Protein AF-A0A3P7P311-F1 (afdb_monomer_lite)

Radius of gyration: 19.41 Å; chains: 1; bounding box: 64×36×43 Å

pLDDT: mean 71.6, std 14.46, range [33.69, 88.06]

Sequence (146 aa):
MTHQETQMFEDQLALIHCLPQLNNLRVAGKLTDLTIELVKSDQLKNVCLQHIKATFEATGASYFFIRLPPDAVLSLLRADDLQVDSEESLFKTIERWVSPLGEVDETRVAHAASMMKEMRWYQVAANFRNQLDDEDGFWNTNVECL

Organism: Dibothriocephalus latus (NCBI:txid60516)

Secondary structure (DSSP, 8-state):
----------STTHHHHH-HHHHHHHHTT-HHHHHHHHHH-HHHHHHHHHHHHHTHHHHHTSHHHHTS-HHHHHHHHT-TT---S-HHHHHHHHHHHH-TTSS--HHHHHHHHHHHTTS-GGGS-HHHHHHHHHS--HHHH-GGG-

InterPro domains:
  IPR011705 BTB/Kelch-associated [PF07707] (39-127)

Foldseek 3Di:
DDDDDPDPPDPPPPVCVVPVVVVVCVVVVNCVVVVVVLVVDPVNVVVVLVVCQVCVLVVLPDPNLLPDDLVVLQVSLLDPSRDDPFLVSVVVSLQCSQQVPPDGDPVSLVSSLSSLVSGPVVRPDPVVVVVVVVDDGSLVVDPSND

Structure (mmCIF, N/CA/C/O backbone):
data_AF-A0A3P7P311-F1
#
_entry.id   AF-A0A3P7P311-F1
#
loop_
_atom_site.group_PDB
_atom_site.id
_atom_site.type_symbol
_atom_site.label_atom_id
_atom_site.label_alt_id
_atom_site.label_comp_id
_atom_site.label_asym_id
_atom_site.label_entity_id
_atom_site.label_seq_id
_atom_site.pdbx_PDB_ins_code
_atom_site.Cartn_x
_atom_site.Cartn_y
_atom_site.Cartn_z
_atom_site.occupancy
_atom_site.B_iso_or_equiv
_atom_site.auth_seq_id
_atom_site.auth_comp_id
_atom_site.auth_asym_id
_atom_site.auth_atom_id
_atom_site.pdbx_PDB_model_num
ATOM 1 N N . MET A 1 1 ? -46.190 24.655 2.898 1.00 36.59 1 MET A N 1
ATOM 2 C CA . MET A 1 1 ? -45.752 23.466 2.142 1.00 36.59 1 MET A CA 1
ATOM 3 C C . MET A 1 1 ? -44.258 23.357 2.347 1.00 36.59 1 MET A C 1
ATOM 5 O O . MET A 1 1 ? -43.521 24.203 1.866 1.00 36.59 1 MET A O 1
ATOM 9 N N . THR A 1 2 ? -43.854 22.453 3.229 1.00 33.69 2 THR A N 1
ATOM 10 C CA . THR A 1 2 ? -42.488 22.304 3.736 1.00 33.69 2 THR A CA 1
ATOM 11 C C . THR A 1 2 ? -41.607 21.640 2.685 1.00 33.69 2 THR A C 1
ATOM 13 O O . THR A 1 2 ? -41.867 20.507 2.289 1.00 33.69 2 THR A O 1
ATOM 16 N N . HIS A 1 3 ? -40.581 22.363 2.230 1.00 38.06 3 HIS A N 1
ATOM 17 C CA . HIS A 1 3 ? -39.483 21.808 1.447 1.00 38.06 3 HIS A CA 1
ATOM 18 C C . HIS A 1 3 ? -38.756 20.760 2.296 1.00 38.06 3 HIS A C 1
ATOM 20 O O . HIS A 1 3 ? -38.212 21.084 3.348 1.00 38.06 3 HIS A O 1
ATOM 26 N N . GLN A 1 4 ? -38.791 19.500 1.858 1.00 39.31 4 GLN A N 1
ATOM 27 C CA . GLN A 1 4 ? -37.914 18.457 2.376 1.00 39.31 4 GLN A CA 1
ATOM 28 C C . GLN A 1 4 ? -36.499 18.740 1.882 1.00 39.31 4 GLN A C 1
ATOM 30 O O . GLN A 1 4 ? -36.217 18.646 0.689 1.00 39.31 4 GLN A O 1
ATOM 35 N N . GLU A 1 5 ? -35.626 19.092 2.817 1.00 36.50 5 GLU A N 1
ATOM 36 C CA . GLU A 1 5 ? -34.186 18.998 2.641 1.00 36.50 5 GLU A CA 1
ATOM 37 C C . GLU A 1 5 ? -33.846 17.524 2.405 1.00 36.50 5 GLU A C 1
ATOM 39 O O . GLU A 1 5 ? -34.004 16.671 3.282 1.00 36.50 5 GLU A O 1
ATOM 44 N N . THR A 1 6 ? -33.422 17.208 1.185 1.00 40.38 6 THR A N 1
ATOM 45 C CA . THR A 1 6 ? -32.761 15.949 0.858 1.00 40.38 6 THR A CA 1
ATOM 46 C C . THR A 1 6 ? -31.444 15.910 1.630 1.00 40.38 6 THR A C 1
ATOM 48 O O . THR A 1 6 ? -30.420 16.403 1.167 1.00 40.38 6 THR A O 1
ATOM 51 N N . GLN A 1 7 ? -31.481 15.367 2.846 1.00 38.53 7 GLN A N 1
ATOM 52 C CA . GLN A 1 7 ? -30.277 15.038 3.594 1.00 38.53 7 GLN A CA 1
ATOM 53 C C . GLN A 1 7 ? -29.541 13.917 2.858 1.00 38.53 7 GLN A C 1
ATOM 55 O O . GLN A 1 7 ? -29.938 12.752 2.895 1.00 38.53 7 GLN A O 1
ATOM 60 N N . MET A 1 8 ? -28.454 14.291 2.191 1.00 36.75 8 MET A N 1
ATOM 61 C CA . MET A 1 8 ? -27.387 13.382 1.804 1.00 36.75 8 MET A CA 1
ATOM 62 C C . MET A 1 8 ? -26.748 12.796 3.072 1.00 36.75 8 MET A C 1
ATOM 64 O O . MET A 1 8 ? -25.843 13.387 3.652 1.00 36.75 8 MET A O 1
ATOM 68 N N . PHE A 1 9 ? -27.231 11.639 3.514 1.00 34.91 9 PHE A N 1
ATOM 69 C CA . PHE A 1 9 ? -26.484 10.726 4.385 1.00 34.91 9 PHE A CA 1
ATOM 70 C C . PHE A 1 9 ? -26.052 9.507 3.561 1.00 34.91 9 PHE A C 1
ATOM 72 O O . PHE A 1 9 ? -26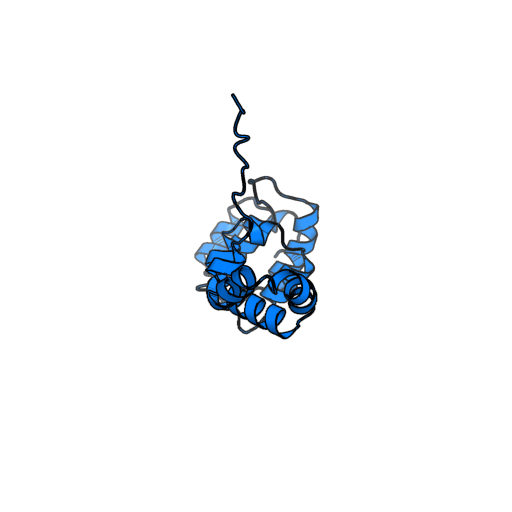.348 8.363 3.898 1.00 34.91 9 PHE A O 1
ATOM 79 N N . GLU A 1 10 ? -25.370 9.753 2.445 1.00 41.88 10 GLU A N 1
ATOM 80 C CA . GLU A 1 10 ? -24.470 8.744 1.892 1.00 41.88 10 GLU A CA 1
ATOM 81 C C . GLU A 1 10 ? -23.242 8.671 2.822 1.00 41.88 10 GLU A C 1
ATOM 83 O O . GLU A 1 10 ? -22.753 9.694 3.295 1.00 41.88 10 GLU A O 1
ATOM 88 N N . ASP A 1 11 ? -22.800 7.453 3.141 1.00 45.88 11 ASP A N 1
ATOM 89 C CA . ASP A 1 11 ? -21.553 7.106 3.849 1.00 45.88 11 ASP A CA 1
ATOM 90 C C . ASP A 1 11 ? -21.454 7.092 5.381 1.00 45.88 11 ASP A C 1
ATOM 92 O O . ASP A 1 11 ? -20.357 6.877 5.903 1.00 45.88 11 ASP A O 1
ATOM 96 N N . GLN A 1 12 ? -22.532 7.173 6.168 1.00 47.22 12 GLN A N 1
ATOM 97 C CA . GLN A 1 12 ? -22.306 7.126 7.624 1.00 47.22 12 GLN A CA 1
ATOM 98 C C . GLN A 1 12 ? -21.941 5.749 8.208 1.00 47.22 12 GLN A C 1
ATOM 100 O O . GLN A 1 12 ? -21.486 5.712 9.348 1.00 47.22 12 GLN A O 1
ATOM 105 N N . LEU A 1 13 ? -22.117 4.612 7.514 1.00 50.03 13 LEU A N 1
ATOM 106 C CA . LEU A 1 13 ? -21.999 3.292 8.166 1.00 50.03 13 LEU A CA 1
ATOM 107 C C . LEU A 1 13 ? -21.421 2.171 7.279 1.00 50.03 13 LEU A C 1
ATOM 109 O O . LEU A 1 13 ? -21.908 1.041 7.319 1.00 50.03 13 LEU A O 1
ATOM 113 N N . ALA A 1 14 ? -20.322 2.431 6.561 1.00 48.06 14 ALA A N 1
ATOM 114 C CA . ALA A 1 14 ? -19.515 1.358 5.954 1.00 48.06 14 ALA A CA 1
ATOM 115 C C . ALA A 1 14 ? -19.105 0.284 6.994 1.00 48.06 14 ALA A C 1
ATOM 117 O O . ALA A 1 14 ? -19.140 -0.912 6.719 1.00 48.06 14 ALA A O 1
ATOM 118 N N . LEU A 1 15 ? -18.854 0.698 8.243 1.00 48.09 15 LEU A N 1
ATOM 119 C CA . LEU A 1 15 ? -18.536 -0.192 9.370 1.00 48.09 15 LEU A CA 1
ATOM 120 C C . LEU A 1 15 ? -19.669 -1.161 9.757 1.00 48.09 15 LEU A C 1
ATOM 122 O O . LEU A 1 15 ? -19.392 -2.230 10.298 1.00 48.09 15 LEU A O 1
ATOM 126 N N . ILE A 1 16 ? -20.938 -0.831 9.483 1.00 43.88 16 ILE A N 1
ATOM 127 C CA . ILE A 1 16 ? -22.068 -1.722 9.809 1.00 43.88 16 ILE A CA 1
ATOM 128 C C . ILE A 1 16 ? -22.197 -2.860 8.808 1.00 43.88 16 ILE A C 1
ATOM 130 O O . ILE A 1 16 ? -22.623 -3.953 9.182 1.00 43.88 16 ILE A O 1
ATOM 134 N N . HIS A 1 17 ? -21.800 -2.630 7.559 1.00 48.78 17 HIS A N 1
ATOM 135 C CA . HIS A 1 17 ? -21.780 -3.694 6.565 1.00 48.78 17 HIS A CA 1
ATOM 136 C C . HIS A 1 17 ? -20.681 -4.725 6.848 1.00 48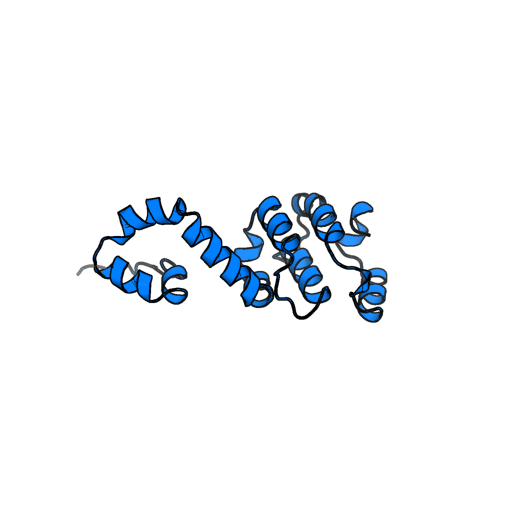.78 17 HIS A C 1
ATOM 138 O O . HIS A 1 17 ? -20.879 -5.905 6.570 1.00 48.78 17 HIS A O 1
ATOM 144 N N . CYS A 1 18 ? -19.571 -4.310 7.467 1.00 52.41 18 CYS A N 1
ATOM 145 C CA . CYS A 1 18 ? -18.488 -5.217 7.851 1.00 52.41 18 CYS A CA 1
ATOM 146 C C . CYS A 1 18 ? -18.843 -6.108 9.054 1.00 52.41 18 CYS A C 1
ATOM 148 O O . CYS A 1 18 ? -18.313 -7.209 9.178 1.00 52.41 18 CYS A O 1
ATOM 150 N N . LEU A 1 19 ? -19.735 -5.657 9.945 1.00 57.59 19 LEU A N 1
ATOM 151 C CA . LEU A 1 19 ? -20.107 -6.380 11.165 1.00 57.59 19 LEU A CA 1
ATOM 152 C C . LEU A 1 19 ? -21.604 -6.198 11.481 1.00 57.59 19 LEU A C 1
ATOM 154 O O . LEU A 1 19 ? -21.985 -5.237 12.155 1.00 57.59 19 LEU A O 1
ATOM 158 N N . PRO A 1 20 ? -22.478 -7.150 11.100 1.00 62.69 20 PRO A N 1
ATOM 159 C CA . PRO A 1 20 ? -23.924 -7.043 11.333 1.00 62.69 20 PRO A CA 1
ATOM 160 C C . PRO A 1 20 ? -24.299 -6.940 12.822 1.00 62.69 20 PRO A C 1
ATOM 162 O O . PRO A 1 20 ? -25.356 -6.413 13.171 1.00 62.69 20 PRO A O 1
ATOM 165 N N . GLN A 1 21 ? -23.409 -7.371 13.720 1.00 58.38 21 GLN A N 1
ATOM 166 C CA . GLN A 1 21 ? -23.563 -7.235 15.171 1.00 58.38 21 GLN A CA 1
ATOM 167 C C . GLN A 1 21 ? -23.588 -5.765 15.633 1.00 58.38 21 GLN A C 1
ATOM 169 O O . GLN A 1 21 ? -24.311 -5.429 16.573 1.00 58.38 21 GLN A O 1
ATOM 174 N N . LEU A 1 22 ? -22.878 -4.869 14.935 1.00 62.22 22 LEU A N 1
ATOM 175 C CA . LEU A 1 22 ? -22.880 -3.429 15.217 1.00 62.22 22 LEU A CA 1
ATOM 176 C C . LEU A 1 22 ? -24.218 -2.771 14.851 1.00 62.22 22 LEU A C 1
ATOM 178 O O . LEU A 1 22 ? -24.612 -1.791 15.484 1.00 62.22 22 LEU A O 1
ATOM 182 N N . ASN A 1 23 ? -24.977 -3.340 13.907 1.00 59.81 23 ASN A N 1
ATOM 183 C CA . ASN A 1 23 ? -26.295 -2.816 13.549 1.00 59.81 23 ASN A CA 1
ATOM 184 C C . ASN A 1 23 ? -27.287 -2.897 14.719 1.00 59.81 23 ASN A C 1
ATOM 186 O O . ASN A 1 23 ? -28.005 -1.938 14.992 1.00 59.81 23 ASN A O 1
ATOM 190 N N . ASN A 1 24 ? -27.287 -4.014 15.450 1.00 63.62 24 ASN A N 1
ATOM 191 C CA . ASN A 1 24 ? -28.171 -4.212 16.602 1.00 63.62 24 ASN A CA 1
ATOM 192 C C . ASN A 1 24 ? -27.859 -3.224 17.736 1.00 63.62 24 ASN A C 1
ATOM 194 O O . ASN A 1 24 ? -28.763 -2.714 18.394 1.00 63.62 24 ASN A O 1
ATOM 198 N N . LEU A 1 25 ? -26.577 -2.903 17.930 1.00 60.50 25 LEU A N 1
ATOM 199 C CA . LEU A 1 25 ? -26.118 -1.939 18.932 1.00 60.50 25 LEU A CA 1
ATOM 200 C C . LEU A 1 25 ? -26.432 -0.488 18.533 1.00 60.50 25 LEU A C 1
ATOM 202 O O . LEU A 1 25 ? -26.760 0.323 19.403 1.00 60.50 25 LEU A O 1
ATOM 206 N N . ARG A 1 26 ? -26.409 -0.179 17.226 1.00 63.09 26 ARG A N 1
ATOM 207 C CA . ARG A 1 26 ? -26.899 1.094 16.672 1.00 63.09 26 ARG A CA 1
ATOM 208 C C . ARG A 1 26 ? -28.381 1.273 16.941 1.00 63.09 26 ARG A C 1
ATOM 210 O O . ARG A 1 26 ? -28.770 2.302 17.483 1.00 63.09 26 ARG A O 1
ATOM 217 N N . VAL A 1 27 ? -29.194 0.281 16.580 1.00 67.62 27 VAL A N 1
ATOM 218 C CA . VAL A 1 27 ? -30.650 0.331 16.789 1.00 67.62 27 VAL A CA 1
ATOM 219 C C . VAL A 1 27 ? -30.980 0.477 18.279 1.00 67.62 27 VAL A C 1
ATOM 221 O O . VAL A 1 27 ? -31.919 1.179 18.632 1.00 67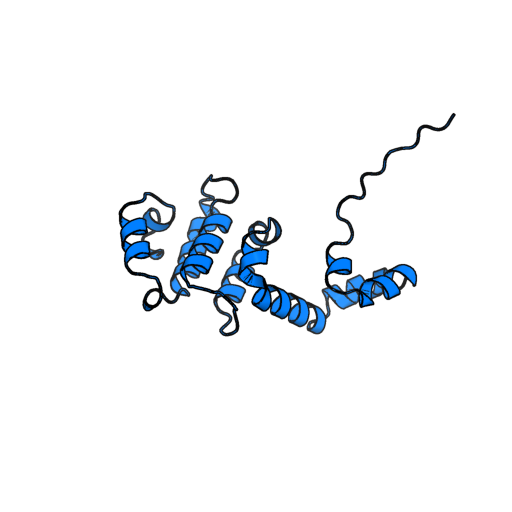.62 27 VAL A O 1
ATOM 224 N N . ALA A 1 28 ? -30.163 -0.107 19.160 1.00 70.75 28 ALA A N 1
ATOM 225 C CA . ALA A 1 28 ? -30.303 0.029 20.608 1.00 70.75 28 ALA A CA 1
ATOM 226 C C . ALA A 1 28 ? -29.816 1.377 21.188 1.00 70.75 28 ALA A C 1
ATOM 228 O O . ALA A 1 28 ? -29.870 1.551 22.404 1.00 70.75 28 ALA A O 1
ATOM 229 N N . GLY A 1 29 ? -29.293 2.305 20.375 1.00 62.34 29 GLY A N 1
ATOM 230 C CA . GLY A 1 29 ? -28.790 3.610 20.830 1.00 62.34 29 GLY A CA 1
ATOM 231 C C . GLY A 1 29 ? -27.525 3.552 21.698 1.00 62.34 29 GLY A C 1
ATOM 232 O O . GLY A 1 29 ? -27.080 4.576 22.201 1.00 62.34 29 GLY A O 1
ATOM 233 N N . LYS A 1 30 ? -26.922 2.368 21.863 1.00 59.38 30 LYS A N 1
ATOM 234 C CA . LYS A 1 30 ? -25.710 2.148 22.676 1.00 59.38 30 LYS A CA 1
ATOM 235 C C . LYS A 1 30 ? -24.420 2.416 21.910 1.00 59.38 30 LYS A C 1
ATOM 237 O O . LYS A 1 30 ? -23.337 2.383 22.487 1.00 59.38 30 LYS A O 1
ATOM 242 N N . LEU A 1 31 ? -24.528 2.641 20.603 1.00 61.00 31 LEU A N 1
ATOM 243 C CA . LEU A 1 31 ? -23.372 2.775 19.735 1.00 61.00 31 LEU A CA 1
ATOM 244 C C . LEU A 1 31 ? -22.570 4.041 20.028 1.00 61.00 31 LEU A C 1
ATOM 246 O O . LEU A 1 31 ? -21.393 4.023 19.751 1.00 61.00 31 LEU A O 1
ATOM 250 N N . THR A 1 32 ? -23.128 5.117 20.579 1.00 59.47 32 THR A N 1
ATOM 251 C CA . THR A 1 32 ? -22.373 6.363 20.826 1.00 59.47 32 THR A CA 1
ATOM 252 C C . THR A 1 32 ? -21.298 6.201 21.904 1.00 59.47 32 THR A C 1
ATOM 254 O O . THR A 1 32 ? -20.135 6.498 21.642 1.00 59.47 32 THR A O 1
ATOM 257 N N . ASP A 1 33 ? -21.658 5.654 23.066 1.00 57.97 33 ASP A N 1
ATOM 258 C CA . ASP A 1 33 ? -20.718 5.348 24.157 1.00 57.97 33 ASP A CA 1
ATOM 259 C C . ASP A 1 33 ? -19.737 4.249 23.745 1.00 57.97 33 ASP A C 1
ATOM 261 O O . ASP A 1 33 ? -18.518 4.396 23.868 1.00 57.97 33 ASP A O 1
ATOM 265 N N . LEU A 1 34 ? -20.270 3.181 23.139 1.00 52.88 34 LEU A N 1
ATOM 266 C CA . LEU A 1 34 ? -19.440 2.116 22.601 1.00 52.88 34 LEU A CA 1
ATOM 267 C C . LEU A 1 34 ? -18.543 2.624 21.479 1.00 52.88 34 LEU A C 1
ATOM 269 O O . LEU A 1 34 ? -17.449 2.127 21.389 1.00 52.88 34 LEU A O 1
ATOM 273 N N . THR A 1 35 ? -18.904 3.609 20.655 1.00 52.91 35 THR A N 1
ATOM 274 C CA . THR A 1 35 ? -18.023 4.117 19.582 1.00 52.91 35 THR A CA 1
ATOM 275 C C . THR A 1 35 ? -16.757 4.720 20.177 1.00 52.91 35 THR A C 1
ATOM 277 O O . THR A 1 35 ? -15.673 4.475 19.660 1.00 52.91 35 THR A O 1
ATOM 280 N N . ILE A 1 36 ? -16.862 5.444 21.294 1.00 56.19 36 ILE A N 1
ATOM 281 C CA . ILE A 1 36 ? -15.697 6.012 21.982 1.00 56.19 36 ILE A CA 1
ATOM 282 C C . ILE A 1 36 ? -14.835 4.898 22.595 1.00 56.19 36 ILE A C 1
ATOM 284 O O . ILE A 1 36 ? -13.608 4.949 22.493 1.00 56.19 36 ILE A O 1
ATOM 288 N N . GLU A 1 37 ? -15.447 3.875 23.194 1.00 55.16 37 GLU A N 1
ATOM 289 C CA . GLU A 1 37 ? -14.719 2.716 23.732 1.00 55.16 37 GLU A CA 1
ATOM 290 C C . GLU A 1 37 ? -14.157 1.796 22.644 1.00 55.16 37 GLU A C 1
ATOM 292 O O . GLU A 1 37 ? -13.068 1.263 22.793 1.00 55.16 37 GLU A O 1
ATOM 297 N N . LEU A 1 38 ? -14.854 1.641 21.524 1.00 55.44 38 LEU A N 1
ATOM 298 C CA . LEU A 1 38 ? -14.522 0.779 20.394 1.00 55.44 38 LEU A CA 1
ATOM 299 C C . LEU A 1 38 ? -13.383 1.400 19.578 1.00 55.44 38 LEU A C 1
ATOM 301 O O . LEU A 1 38 ? -12.460 0.690 19.198 1.00 55.44 38 LEU A O 1
ATOM 305 N N . VAL A 1 39 ? -13.367 2.730 19.419 1.00 56.81 39 VAL A N 1
ATOM 306 C CA . VAL A 1 39 ? -12.206 3.489 18.908 1.00 56.81 39 VAL A CA 1
ATOM 307 C C . VAL A 1 39 ? -10.980 3.306 19.815 1.00 56.81 39 VAL A C 1
ATOM 309 O O . VAL A 1 39 ? -9.845 3.267 19.334 1.00 56.81 39 VAL A O 1
ATOM 312 N N . LYS A 1 40 ? -11.190 3.148 21.128 1.00 61.75 40 LYS A N 1
ATOM 313 C CA . LYS A 1 40 ? -10.125 2.864 22.105 1.00 61.75 40 LYS A CA 1
ATOM 314 C C . LYS A 1 40 ? -9.814 1.373 22.262 1.00 61.75 40 LYS A C 1
ATOM 316 O O . LYS A 1 40 ? -8.787 1.046 22.845 1.00 61.75 40 LYS A O 1
ATOM 321 N N . SER A 1 41 ? -10.659 0.485 21.746 1.00 66.19 41 SER A N 1
ATOM 322 C CA . SER A 1 41 ? -10.558 -0.951 21.965 1.00 66.19 41 SER A CA 1
ATOM 323 C C . SER A 1 41 ? -9.505 -1.546 21.047 1.00 66.19 41 SER A C 1
ATOM 325 O O . SER A 1 41 ? -9.675 -1.621 19.827 1.00 66.19 41 SER A O 1
ATOM 327 N N . ASP A 1 42 ? -8.427 -2.033 21.649 1.00 66.94 42 ASP A N 1
ATOM 328 C CA . ASP A 1 42 ? -7.380 -2.757 20.932 1.00 66.94 42 ASP A CA 1
ATOM 329 C C . ASP A 1 42 ? -7.920 -4.029 20.263 1.00 66.94 42 ASP A C 1
ATOM 331 O O . ASP A 1 42 ? -7.393 -4.464 19.242 1.00 66.94 42 ASP A O 1
ATOM 335 N N . GLN A 1 43 ? -9.036 -4.574 20.759 1.00 64.12 43 GLN A N 1
ATOM 336 C CA . GLN A 1 43 ? -9.720 -5.700 20.134 1.00 64.12 43 GLN A CA 1
ATOM 337 C C . GLN A 1 43 ? -10.376 -5.309 18.805 1.00 64.12 43 GLN A C 1
ATOM 339 O O . GLN A 1 43 ? -10.225 -6.048 17.833 1.00 64.12 43 GLN A O 1
ATOM 344 N N . LEU A 1 44 ? -11.052 -4.152 18.719 1.00 67.75 44 LEU A N 1
ATOM 345 C CA . LEU A 1 44 ? -11.589 -3.686 17.435 1.00 67.75 44 LEU A CA 1
ATOM 346 C C . LEU A 1 44 ? -10.445 -3.374 16.473 1.00 67.75 44 LEU A C 1
ATOM 348 O O . LEU A 1 44 ? -10.493 -3.806 15.325 1.00 67.75 44 LEU A O 1
ATOM 352 N N . LYS A 1 45 ? -9.411 -2.660 16.932 1.00 68.44 45 LYS A N 1
ATOM 353 C CA . LYS A 1 45 ? -8.242 -2.364 16.093 1.00 68.44 45 LYS A CA 1
ATOM 354 C C . LYS A 1 45 ? -7.645 -3.642 15.518 1.00 68.44 45 LYS A C 1
ATOM 356 O O . LYS A 1 45 ? -7.383 -3.687 14.323 1.00 68.44 45 LYS A O 1
ATOM 361 N N . ASN A 1 46 ? -7.494 -4.681 16.340 1.00 69.81 46 ASN A N 1
ATOM 362 C CA . ASN A 1 46 ? -6.978 -5.967 15.892 1.00 69.81 46 ASN A CA 1
ATOM 363 C C . ASN A 1 46 ? -7.917 -6.633 14.875 1.00 69.81 46 ASN A C 1
ATOM 365 O O . ASN A 1 46 ? -7.459 -7.048 13.822 1.00 69.81 46 ASN A O 1
ATOM 369 N N . VAL A 1 47 ? -9.232 -6.667 15.119 1.00 74.75 47 VAL A N 1
ATOM 370 C CA . VAL A 1 47 ? -10.200 -7.234 14.158 1.00 74.75 47 VAL A CA 1
ATOM 371 C C . VAL A 1 47 ? -10.194 -6.472 12.829 1.00 74.75 47 VAL A C 1
ATOM 373 O O . VAL A 1 47 ? -10.150 -7.098 11.774 1.00 74.75 47 VAL A O 1
ATOM 376 N N . CYS A 1 48 ? -10.192 -5.137 12.858 1.00 74.00 48 CYS A N 1
ATOM 377 C CA . CYS A 1 48 ? -10.099 -4.311 11.655 1.00 74.00 48 CYS A CA 1
ATOM 378 C C . CYS A 1 48 ? -8.786 -4.556 10.911 1.00 74.00 48 CYS A C 1
ATOM 380 O O . CYS A 1 48 ? -8.791 -4.698 9.695 1.00 74.00 48 CYS A O 1
ATOM 382 N N . LEU A 1 49 ? -7.671 -4.640 11.632 1.00 72.44 49 LEU A N 1
ATOM 383 C CA . LEU A 1 49 ? -6.355 -4.891 11.057 1.00 72.44 49 LEU A CA 1
ATOM 384 C C . LEU A 1 49 ? -6.271 -6.294 10.443 1.00 72.44 49 LEU A C 1
ATOM 386 O O . LEU A 1 49 ? -5.796 -6.429 9.324 1.00 72.44 49 LEU A O 1
ATOM 390 N N . GLN A 1 50 ? -6.804 -7.318 11.108 1.00 75.44 50 GLN A N 1
ATOM 391 C CA . GLN A 1 50 ? -6.911 -8.674 10.562 1.00 75.44 50 GLN A CA 1
ATOM 392 C C . GLN A 1 50 ? -7.812 -8.725 9.325 1.00 75.44 50 GLN A C 1
ATOM 394 O O . GLN A 1 50 ? -7.483 -9.392 8.349 1.00 75.44 50 GLN A O 1
ATOM 399 N N . HIS A 1 51 ? -8.915 -7.975 9.325 1.00 78.31 51 HIS A N 1
ATOM 400 C CA . HIS A 1 51 ? -9.774 -7.861 8.152 1.00 78.31 51 HIS A CA 1
ATOM 401 C C . HIS A 1 51 ? -9.040 -7.199 6.982 1.00 78.31 51 HIS A C 1
ATOM 403 O O . HIS A 1 51 ? -8.999 -7.774 5.903 1.00 78.31 51 HIS A O 1
ATOM 409 N N . ILE A 1 52 ? -8.384 -6.056 7.216 1.00 76.75 52 ILE A N 1
ATOM 410 C CA . ILE A 1 52 ? -7.574 -5.361 6.205 1.00 76.75 52 ILE A CA 1
ATOM 411 C C . ILE A 1 52 ? -6.489 -6.287 5.651 1.00 76.75 52 ILE A C 1
ATOM 413 O O . ILE A 1 52 ? -6.269 -6.290 4.447 1.00 76.75 52 ILE A O 1
ATOM 417 N N . LYS A 1 53 ? -5.841 -7.094 6.497 1.00 76.94 53 LYS A N 1
ATOM 418 C CA . LYS A 1 53 ? -4.832 -8.061 6.051 1.00 76.94 53 LYS A CA 1
ATOM 419 C C . LYS A 1 53 ? -5.409 -9.170 5.183 1.00 76.94 53 LYS A C 1
ATOM 421 O O . LYS A 1 53 ? -4.783 -9.540 4.199 1.00 76.94 53 LYS A O 1
ATOM 426 N N . ALA A 1 54 ? -6.583 -9.687 5.542 1.00 80.25 54 ALA A N 1
ATOM 427 C CA . ALA A 1 54 ? -7.266 -10.730 4.784 1.00 80.25 54 ALA A CA 1
ATOM 428 C C . ALA A 1 54 ? -7.860 -10.214 3.462 1.00 80.25 54 ALA A C 1
ATOM 430 O O . ALA A 1 54 ? -8.006 -10.980 2.515 1.00 80.25 54 ALA A O 1
ATOM 431 N N . THR A 1 55 ? -8.212 -8.928 3.390 1.00 78.06 55 THR A N 1
ATOM 432 C CA . THR A 1 55 ? -8.784 -8.280 2.201 1.00 78.06 55 THR A CA 1
ATOM 433 C C . THR A 1 55 ? -7.865 -7.188 1.664 1.00 78.06 55 THR A C 1
ATOM 435 O O . THR A 1 55 ? -8.347 -6.132 1.237 1.00 78.06 55 THR A O 1
ATOM 438 N N . PHE A 1 56 ? -6.547 -7.398 1.724 1.00 80.62 56 PHE A N 1
ATOM 439 C CA . PHE A 1 56 ? -5.577 -6.345 1.435 1.00 80.62 56 PHE A CA 1
ATOM 440 C C . PHE A 1 56 ? -5.726 -5.799 0.021 1.00 80.62 56 PHE A C 1
ATOM 442 O O . PHE A 1 56 ? -5.822 -4.590 -0.126 1.00 80.62 56 PHE A O 1
ATOM 449 N N . GLU A 1 57 ? -5.850 -6.642 -1.004 1.00 77.19 57 GLU A N 1
ATOM 450 C CA . GLU A 1 57 ? -5.960 -6.167 -2.392 1.00 77.19 57 GLU A CA 1
ATOM 451 C C . GLU A 1 57 ? -7.226 -5.333 -2.632 1.00 77.19 57 GLU A C 1
ATOM 453 O O . GLU A 1 57 ? -7.180 -4.250 -3.220 1.00 77.19 57 GLU A O 1
ATOM 458 N N . ALA A 1 58 ? -8.361 -5.787 -2.090 1.00 76.12 58 ALA A N 1
ATOM 459 C CA . ALA A 1 58 ? -9.613 -5.036 -2.140 1.00 76.12 58 ALA A CA 1
ATOM 460 C C . ALA A 1 58 ? -9.515 -3.710 -1.364 1.00 76.12 58 ALA A C 1
ATOM 462 O O . ALA A 1 58 ? -10.084 -2.697 -1.774 1.00 76.12 58 ALA A O 1
ATOM 463 N N . THR A 1 59 ? -8.768 -3.702 -0.257 1.00 73.62 59 THR A N 1
ATOM 464 C CA . THR A 1 59 ? -8.545 -2.501 0.554 1.00 73.62 59 THR A CA 1
ATOM 465 C C . THR A 1 59 ? -7.570 -1.543 -0.127 1.00 73.62 59 THR A C 1
ATOM 467 O O . THR A 1 59 ? -7.852 -0.352 -0.168 1.00 73.62 59 THR A O 1
ATOM 470 N N . GLY A 1 60 ? -6.481 -2.035 -0.719 1.00 73.38 60 GLY A N 1
ATOM 471 C CA . GLY A 1 60 ? -5.471 -1.259 -1.441 1.00 73.38 60 GLY A CA 1
ATOM 472 C C . GLY A 1 60 ? -6.032 -0.569 -2.683 1.00 73.38 60 GLY A C 1
ATOM 473 O O . GLY A 1 60 ? -5.636 0.548 -3.011 1.00 73.38 60 GLY A O 1
ATOM 474 N N . ALA A 1 61 ? -7.037 -1.173 -3.325 1.00 71.81 61 ALA A N 1
ATOM 475 C CA . ALA A 1 61 ? -7.790 -0.544 -4.407 1.00 71.81 61 ALA A CA 1
ATOM 476 C C . ALA A 1 61 ? -8.801 0.523 -3.931 1.00 71.81 61 ALA A C 1
ATOM 478 O O . ALA A 1 61 ? -9.294 1.309 -4.746 1.00 71.81 61 ALA A O 1
ATOM 479 N N . SER A 1 62 ? -9.129 0.563 -2.636 1.00 75.56 62 SER A N 1
ATOM 480 C CA . SER A 1 62 ? -10.105 1.492 -2.063 1.00 75.56 62 SER A CA 1
ATOM 481 C C . SER A 1 62 ? -9.496 2.862 -1.767 1.00 75.56 62 SER A C 1
ATOM 483 O O . SER A 1 62 ? -8.351 2.991 -1.332 1.00 75.56 62 SER A O 1
ATOM 485 N N . TYR A 1 63 ? -10.315 3.911 -1.896 1.00 73.12 63 TYR A N 1
ATOM 486 C CA . TYR A 1 63 ? -9.940 5.278 -1.519 1.00 73.12 63 TYR A CA 1
ATOM 487 C C . TYR A 1 63 ? -9.549 5.406 -0.038 1.00 73.12 63 TYR A C 1
ATOM 489 O O . TYR A 1 63 ? -8.808 6.310 0.342 1.00 73.12 63 TYR A O 1
ATOM 497 N N . PHE A 1 64 ? -10.008 4.476 0.807 1.00 75.50 64 PHE A N 1
ATOM 498 C CA . PHE A 1 64 ? -9.605 4.414 2.207 1.00 75.50 64 PHE A CA 1
ATOM 499 C C . PHE A 1 64 ? -8.087 4.254 2.374 1.00 75.50 64 PHE A C 1
ATOM 501 O O . PHE A 1 64 ? -7.495 4.943 3.202 1.00 75.50 64 PHE A O 1
ATOM 508 N N . PHE A 1 65 ? -7.446 3.404 1.567 1.00 79.31 65 PHE A N 1
ATOM 509 C CA . PHE A 1 65 ? -6.021 3.101 1.706 1.00 79.31 65 PHE A CA 1
ATOM 510 C C . PHE A 1 65 ? -5.141 4.316 1.414 1.00 79.31 65 PHE A C 1
ATOM 512 O O . PHE A 1 65 ? -4.212 4.611 2.157 1.00 79.31 65 PHE A O 1
ATOM 519 N N . ILE A 1 66 ? -5.510 5.101 0.401 1.00 79.50 66 ILE A N 1
ATOM 520 C CA . ILE A 1 66 ? -4.844 6.358 0.022 1.00 79.50 66 ILE A CA 1
ATOM 521 C C . ILE A 1 66 ? -4.830 7.377 1.175 1.00 79.50 66 ILE A C 1
ATOM 523 O O . ILE A 1 66 ? -3.945 8.235 1.245 1.00 79.50 66 ILE A O 1
ATOM 527 N N . ARG A 1 67 ? -5.810 7.310 2.082 1.00 80.31 67 ARG A N 1
ATOM 528 C CA . ARG A 1 67 ? -5.924 8.211 3.238 1.00 80.31 67 ARG A CA 1
ATOM 529 C C . ARG A 1 67 ? -5.165 7.716 4.467 1.00 80.31 67 ARG A C 1
ATOM 531 O O . ARG A 1 67 ? -5.129 8.438 5.463 1.00 80.31 67 ARG A O 1
ATOM 538 N N . LEU A 1 68 ? -4.594 6.511 4.431 1.00 80.81 68 LEU A N 1
ATOM 539 C CA . LEU A 1 68 ? -3.824 5.989 5.553 1.00 80.81 68 LEU A CA 1
ATOM 540 C C . LEU A 1 68 ? -2.515 6.774 5.718 1.00 80.81 68 LEU A C 1
ATOM 542 O O . LEU A 1 68 ? -1.864 7.096 4.718 1.00 80.81 68 LEU A O 1
ATOM 546 N N . PRO A 1 69 ? -2.116 7.071 6.968 1.00 83.56 69 PRO A N 1
ATOM 547 C CA . PRO A 1 69 ? -0.840 7.712 7.233 1.00 83.56 69 PRO A CA 1
ATOM 548 C C . PRO A 1 69 ? 0.324 6.770 6.876 1.00 83.56 69 PRO A C 1
ATOM 550 O O . PRO A 1 69 ? 0.167 5.547 6.978 1.00 83.56 69 PRO A O 1
ATOM 553 N N . PRO A 1 70 ? 1.505 7.313 6.525 1.00 83.19 70 PRO A N 1
ATOM 554 C CA . PRO A 1 70 ? 2.649 6.519 6.074 1.00 83.19 70 PRO A CA 1
ATOM 555 C C . PRO A 1 70 ? 3.053 5.415 7.058 1.00 83.19 70 PRO A C 1
ATOM 557 O O . PRO A 1 70 ? 3.266 4.274 6.658 1.00 83.19 70 PRO A O 1
ATOM 560 N N . ASP A 1 71 ? 3.070 5.723 8.357 1.00 81.88 71 ASP A N 1
ATOM 561 C CA . ASP A 1 71 ? 3.458 4.772 9.405 1.00 81.88 71 ASP A CA 1
ATOM 562 C C . ASP A 1 71 ? 2.495 3.580 9.512 1.00 81.88 71 ASP A C 1
ATOM 564 O O . ASP A 1 71 ? 2.913 2.460 9.816 1.00 81.88 71 ASP A O 1
ATOM 568 N N . ALA A 1 72 ? 1.202 3.801 9.246 1.00 82.00 72 ALA A N 1
ATOM 569 C CA . ALA A 1 72 ? 0.200 2.739 9.259 1.00 82.00 72 ALA A CA 1
ATOM 570 C C . ALA A 1 72 ? 0.349 1.823 8.042 1.00 82.00 72 ALA A C 1
ATOM 572 O O . ALA A 1 72 ? 0.257 0.606 8.191 1.00 82.00 72 ALA A O 1
ATOM 573 N N . VAL A 1 73 ? 0.622 2.396 6.865 1.00 85.12 73 VAL A N 1
ATOM 574 C CA . VAL A 1 73 ? 0.901 1.620 5.650 1.00 85.12 73 VAL A CA 1
ATOM 575 C C . VAL A 1 73 ? 2.179 0.803 5.833 1.00 85.12 73 VAL A C 1
ATOM 577 O O . VAL A 1 73 ? 2.164 -0.402 5.613 1.00 85.12 73 VAL A O 1
ATOM 580 N N . LEU A 1 74 ? 3.253 1.408 6.345 1.00 84.69 74 LEU A N 1
ATOM 581 C CA . LEU A 1 74 ? 4.509 0.706 6.615 1.00 84.69 74 LEU A CA 1
ATOM 582 C C . LEU A 1 74 ? 4.332 -0.428 7.637 1.00 84.69 74 LEU A C 1
ATOM 584 O O . LEU A 1 74 ? 4.835 -1.529 7.438 1.00 84.69 74 LEU A O 1
ATOM 588 N N . SER A 1 75 ? 3.580 -0.188 8.715 1.00 84.62 75 SER A N 1
ATOM 589 C CA . SER A 1 75 ? 3.280 -1.222 9.719 1.00 84.62 75 SER A CA 1
ATOM 590 C C . SER A 1 75 ? 2.452 -2.373 9.146 1.00 84.62 75 SER A C 1
ATOM 592 O O . SER A 1 75 ? 2.600 -3.511 9.584 1.00 84.62 75 SER A O 1
ATOM 594 N N . LEU A 1 76 ? 1.577 -2.083 8.181 1.00 83.12 76 LEU A N 1
ATOM 595 C CA . LEU A 1 76 ? 0.771 -3.088 7.501 1.00 83.12 76 LEU A CA 1
ATOM 596 C C . LEU A 1 76 ? 1.615 -3.933 6.538 1.00 83.12 76 LEU A C 1
ATOM 598 O O . LEU A 1 76 ? 1.447 -5.146 6.515 1.00 83.12 76 LEU A O 1
ATOM 602 N N . LEU A 1 77 ? 2.543 -3.314 5.801 1.00 83.25 77 LEU A N 1
ATOM 603 C CA . LEU A 1 77 ? 3.472 -4.012 4.902 1.00 83.25 77 LEU A CA 1
ATOM 604 C C . LEU A 1 77 ? 4.472 -4.894 5.660 1.00 83.25 77 LEU A C 1
ATOM 606 O O . LEU A 1 77 ? 4.808 -5.977 5.197 1.00 83.25 77 LEU A O 1
ATOM 610 N N . ARG A 1 78 ? 4.896 -4.469 6.856 1.00 83.12 78 ARG A N 1
ATOM 611 C CA . ARG A 1 78 ? 5.748 -5.258 7.765 1.00 83.12 78 ARG A CA 1
ATOM 612 C C . ARG A 1 78 ? 5.049 -6.452 8.407 1.00 83.12 78 ARG A C 1
ATOM 614 O O . ARG A 1 78 ? 5.682 -7.206 9.142 1.00 83.12 78 ARG A O 1
ATOM 621 N N . ALA A 1 79 ? 3.740 -6.588 8.234 1.00 82.25 79 ALA A N 1
ATOM 622 C CA . ALA A 1 79 ? 3.003 -7.664 8.859 1.00 82.25 79 ALA A CA 1
ATOM 623 C C . ALA A 1 79 ? 3.200 -8.975 8.079 1.00 82.25 79 ALA A C 1
ATOM 625 O O . ALA A 1 79 ? 2.790 -9.085 6.927 1.00 82.25 79 ALA A O 1
ATOM 626 N N . ASP A 1 80 ? 3.784 -9.988 8.724 1.00 73.69 80 ASP A N 1
ATOM 627 C CA . ASP A 1 80 ? 4.077 -11.291 8.102 1.00 73.69 80 ASP A CA 1
ATOM 628 C C . ASP A 1 80 ? 2.824 -12.075 7.657 1.00 73.69 80 ASP A C 1
ATOM 630 O O . ASP A 1 80 ? 2.911 -12.995 6.848 1.00 73.69 80 ASP A O 1
ATOM 634 N N . ASP A 1 81 ? 1.652 -11.729 8.190 1.00 79.44 81 ASP A N 1
ATOM 635 C CA . ASP A 1 81 ? 0.350 -12.360 7.943 1.00 79.44 81 ASP A CA 1
ATOM 636 C C . ASP A 1 81 ? -0.471 -11.671 6.836 1.00 79.44 81 ASP A C 1
ATOM 638 O O . ASP A 1 81 ? -1.654 -11.979 6.663 1.00 79.44 81 ASP A O 1
ATOM 642 N N . LEU A 1 82 ? 0.133 -10.748 6.081 1.00 80.25 82 LEU A N 1
ATOM 643 C CA . LEU A 1 82 ? -0.530 -10.062 4.976 1.00 80.25 82 LEU A CA 1
ATOM 644 C C . LEU A 1 82 ? -0.891 -11.044 3.848 1.00 80.25 82 LEU A C 1
ATOM 646 O O . LEU A 1 82 ? -0.017 -11.702 3.286 1.00 80.25 82 LEU A O 1
ATOM 650 N N . GLN A 1 83 ? -2.181 -11.142 3.512 1.00 76.69 83 GLN A N 1
ATOM 651 C CA . GLN A 1 83 ? -2.655 -11.993 2.419 1.00 76.69 83 GLN A CA 1
ATOM 652 C C . GLN A 1 83 ? -2.629 -11.194 1.116 1.00 76.69 83 GLN A C 1
ATOM 654 O O . GLN A 1 83 ? -3.490 -10.344 0.883 1.00 76.69 83 GLN A O 1
ATOM 659 N N . VAL A 1 84 ? -1.627 -11.464 0.284 1.00 79.75 84 VAL A N 1
ATOM 660 C CA . VAL A 1 84 ? -1.493 -10.904 -1.064 1.00 79.75 84 VAL A CA 1
ATOM 661 C C . VAL A 1 84 ? -1.200 -12.015 -2.052 1.00 79.75 84 VAL A C 1
ATOM 663 O O . VAL A 1 84 ? -0.463 -12.948 -1.723 1.00 79.75 84 VAL A O 1
ATOM 666 N N . ASP A 1 85 ? -1.761 -11.911 -3.255 1.00 79.00 85 ASP A N 1
ATOM 667 C CA . ASP A 1 85 ? -1.557 -12.930 -4.285 1.00 79.00 85 ASP A CA 1
ATOM 668 C C . ASP A 1 85 ? -0.127 -12.866 -4.842 1.00 79.00 85 ASP A C 1
ATOM 670 O O . ASP A 1 85 ? 0.453 -13.892 -5.209 1.00 79.00 85 ASP A O 1
ATOM 674 N N . SER A 1 86 ? 0.473 -11.669 -4.859 1.00 83.94 86 SER A N 1
ATOM 675 C CA . SER A 1 86 ? 1.877 -11.472 -5.210 1.00 83.94 86 SER A CA 1
ATOM 676 C C . SER A 1 86 ? 2.475 -10.182 -4.641 1.00 83.94 86 SER A C 1
ATOM 678 O O . SER A 1 86 ? 1.774 -9.241 -4.261 1.00 83.94 86 SER A O 1
ATOM 680 N N . GLU A 1 87 ? 3.808 -10.104 -4.633 1.00 86.25 87 GLU A N 1
ATOM 681 C CA . GLU A 1 87 ? 4.525 -8.864 -4.308 1.00 86.25 87 GLU A CA 1
ATOM 682 C C . GLU A 1 87 ? 4.267 -7.760 -5.353 1.00 86.25 87 GLU A C 1
ATOM 684 O O . GLU A 1 87 ? 4.358 -6.578 -5.031 1.00 86.25 87 GLU A O 1
ATOM 689 N N . GLU A 1 88 ? 3.867 -8.094 -6.589 1.00 85.94 88 GLU A N 1
ATOM 690 C CA . GLU A 1 88 ? 3.467 -7.067 -7.564 1.00 85.94 88 GLU A CA 1
ATOM 691 C C . GLU A 1 88 ? 2.180 -6.342 -7.137 1.00 85.94 88 GLU A C 1
ATOM 693 O O . GLU A 1 88 ? 2.040 -5.141 -7.378 1.00 85.94 88 GLU A O 1
ATOM 698 N N . SER A 1 89 ? 1.242 -7.036 -6.479 1.00 84.62 89 SER A N 1
ATOM 699 C CA . SER A 1 89 ? 0.049 -6.401 -5.900 1.00 84.62 89 SER A CA 1
ATOM 700 C C . SER A 1 89 ? 0.423 -5.405 -4.798 1.00 84.62 89 SER A C 1
ATOM 702 O O . SER A 1 89 ? -0.188 -4.335 -4.695 1.00 84.62 89 SER A O 1
ATOM 704 N N . LEU A 1 90 ? 1.452 -5.715 -3.999 1.00 85.44 90 LEU A N 1
ATOM 705 C CA . LEU A 1 90 ? 1.991 -4.790 -2.997 1.00 85.44 90 LEU A CA 1
ATOM 706 C C . LEU A 1 90 ? 2.586 -3.549 -3.656 1.00 85.44 90 LEU A C 1
ATOM 708 O O . LEU A 1 90 ? 2.237 -2.435 -3.264 1.00 85.44 90 LEU A O 1
ATOM 712 N N . PHE A 1 91 ? 3.395 -3.736 -4.700 1.00 86.88 91 PHE A N 1
ATOM 713 C CA . PHE A 1 91 ? 3.965 -2.631 -5.466 1.00 86.88 91 PHE A CA 1
ATOM 714 C C . PHE A 1 91 ? 2.878 -1.695 -5.996 1.00 86.88 91 PHE A C 1
ATOM 716 O O . PHE A 1 91 ? 2.901 -0.501 -5.714 1.00 86.88 91 PHE A O 1
ATOM 723 N N . LYS A 1 92 ? 1.874 -2.239 -6.696 1.00 85.31 92 LYS A N 1
ATOM 724 C CA . LYS A 1 92 ? 0.765 -1.454 -7.269 1.00 85.31 92 LYS A CA 1
ATOM 725 C C . LYS A 1 92 ? -0.031 -0.705 -6.203 1.00 85.31 92 LYS A C 1
ATOM 727 O O . LYS A 1 92 ? -0.576 0.368 -6.453 1.00 85.31 92 LYS A O 1
ATOM 732 N N . THR A 1 93 ? -0.112 -1.273 -5.004 1.00 86.94 93 THR A N 1
ATOM 733 C CA . THR A 1 93 ? -0.773 -0.636 -3.865 1.00 86.94 93 THR A CA 1
ATOM 734 C C . THR A 1 93 ? 0.041 0.549 -3.340 1.00 86.94 93 THR A C 1
ATOM 736 O O . THR A 1 93 ? -0.530 1.610 -3.083 1.00 86.94 93 THR A O 1
ATOM 739 N N . ILE A 1 94 ? 1.366 0.402 -3.221 1.00 87.62 94 ILE A N 1
ATOM 740 C CA . ILE A 1 94 ? 2.278 1.497 -2.854 1.00 87.62 94 ILE A CA 1
ATOM 741 C C . ILE A 1 94 ? 2.251 2.582 -3.932 1.00 87.62 94 ILE A C 1
ATOM 743 O O . ILE A 1 94 ? 2.075 3.751 -3.604 1.00 87.62 94 ILE A O 1
ATOM 747 N N . GLU A 1 95 ? 2.337 2.199 -5.205 1.00 86.94 95 GLU A N 1
ATOM 748 C CA . GLU A 1 95 ? 2.232 3.102 -6.350 1.00 86.94 95 GLU A CA 1
ATOM 749 C C . GLU A 1 95 ? 0.955 3.936 -6.269 1.00 86.94 95 GLU A C 1
ATOM 751 O O . GLU A 1 95 ? 1.019 5.159 -6.210 1.00 86.94 95 GLU A O 1
ATOM 756 N N . ARG A 1 96 ? -0.205 3.290 -6.123 1.00 85.50 96 ARG A N 1
ATOM 757 C CA . ARG A 1 96 ? -1.492 3.978 -5.982 1.00 85.50 96 ARG A CA 1
ATOM 758 C C . ARG A 1 96 ? -1.577 4.858 -4.735 1.00 85.50 96 ARG A C 1
ATOM 760 O O . ARG A 1 96 ? -2.305 5.849 -4.730 1.00 85.50 96 ARG A O 1
ATOM 767 N N . TRP A 1 97 ? -0.877 4.504 -3.661 1.00 88.06 97 TRP A N 1
ATOM 768 C CA . TRP A 1 97 ? -0.811 5.333 -2.461 1.00 88.06 97 TRP A CA 1
ATOM 769 C C . TRP A 1 97 ? 0.054 6.583 -2.676 1.00 88.06 97 TRP A C 1
ATOM 771 O O . TRP A 1 97 ? -0.302 7.646 -2.166 1.00 88.06 97 TRP A O 1
ATOM 781 N N . VAL A 1 98 ? 1.138 6.486 -3.449 1.00 87.31 98 VAL A N 1
ATOM 782 C CA . VAL A 1 98 ? 2.008 7.614 -3.822 1.00 87.31 98 VAL A CA 1
ATOM 783 C C . VAL A 1 98 ? 1.355 8.513 -4.874 1.00 87.31 98 VAL A C 1
ATOM 785 O O . VAL A 1 98 ? 1.474 9.733 -4.779 1.00 87.31 98 VAL A O 1
ATOM 788 N N . SER A 1 99 ? 0.646 7.933 -5.846 1.00 85.50 99 SER A N 1
ATOM 789 C CA . SER A 1 99 ? 0.016 8.638 -6.969 1.00 85.50 99 SER A CA 1
ATOM 790 C C . SER A 1 99 ? -1.496 8.361 -7.078 1.00 85.50 99 SER A C 1
ATOM 792 O O . SER A 1 99 ? -1.991 7.835 -8.077 1.00 85.50 99 SER A O 1
ATOM 794 N N . PRO A 1 100 ? -2.305 8.755 -6.078 1.00 76.69 100 PRO A N 1
ATOM 795 C CA . PRO A 1 100 ? -3.723 8.388 -6.016 1.00 76.69 100 PRO A CA 1
ATOM 796 C C . PRO A 1 100 ? -4.592 8.924 -7.157 1.00 76.69 100 PRO A C 1
ATOM 798 O O . PRO A 1 100 ? -5.644 8.353 -7.443 1.00 76.69 100 PRO A O 1
ATOM 801 N N . LEU A 1 101 ? -4.166 10.017 -7.793 1.00 77.00 101 LEU A N 1
ATOM 802 C CA . LEU A 1 101 ? -4.807 10.620 -8.966 1.00 77.00 101 LEU A CA 1
ATOM 803 C C . LEU A 1 101 ? -3.881 10.605 -10.197 1.00 77.00 101 LEU A C 1
ATOM 805 O O . LEU A 1 101 ? -4.129 11.328 -11.156 1.00 77.00 101 LEU A O 1
ATOM 8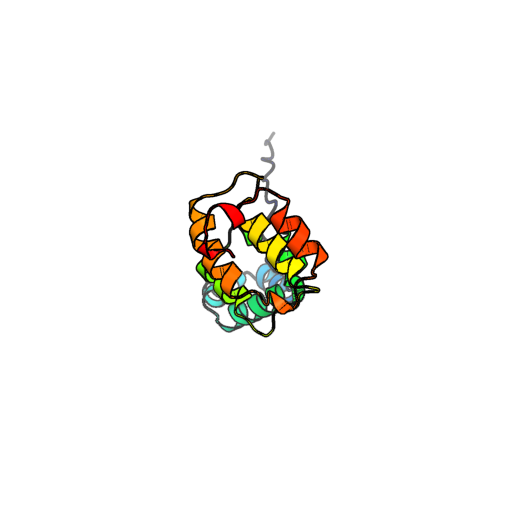09 N N . GLY A 1 102 ? -2.802 9.816 -10.158 1.00 75.00 102 GLY A N 1
ATOM 810 C CA . GLY A 1 102 ? -1.740 9.817 -11.170 1.00 75.00 102 GLY A CA 1
ATOM 811 C C . GLY A 1 102 ? -0.693 10.923 -10.989 1.00 75.00 102 GLY A C 1
ATOM 812 O O . GLY A 1 102 ? 0.368 10.855 -11.599 1.00 75.00 102 GLY A O 1
ATOM 813 N N . GLU A 1 103 ? -0.940 11.904 -10.119 1.00 80.06 103 GLU A N 1
ATOM 814 C CA . GLU A 1 103 ? 0.067 12.886 -9.704 1.00 80.06 103 GLU A CA 1
ATOM 815 C C . GLU A 1 103 ? 0.890 12.334 -8.538 1.00 80.06 103 GLU A C 1
ATOM 817 O O . GLU A 1 103 ? 0.335 11.928 -7.516 1.00 80.06 103 GLU A O 1
ATOM 822 N N . VAL A 1 104 ? 2.214 12.304 -8.704 1.00 81.38 104 VAL A N 1
ATOM 823 C CA . VAL A 1 104 ? 3.155 11.823 -7.688 1.00 81.38 104 VAL A CA 1
ATOM 824 C C . VAL A 1 104 ? 3.215 12.819 -6.532 1.00 81.38 104 VAL A C 1
ATOM 826 O O . VAL A 1 104 ? 3.626 13.965 -6.704 1.00 81.38 104 VAL A O 1
ATOM 829 N N . ASP A 1 105 ? 2.843 12.368 -5.337 1.00 83.19 105 ASP A N 1
ATOM 830 C CA . ASP A 1 105 ? 3.006 13.142 -4.109 1.00 83.19 105 ASP A CA 1
ATOM 831 C C . ASP A 1 105 ? 4.444 12.978 -3.586 1.00 83.19 105 ASP A C 1
ATOM 833 O O . ASP A 1 105 ? 4.785 11.963 -2.974 1.00 83.19 105 ASP A O 1
ATOM 837 N N . GLU A 1 106 ? 5.301 13.980 -3.815 1.00 81.38 106 GLU A N 1
ATOM 838 C CA . GLU A 1 106 ? 6.714 13.971 -3.394 1.00 81.38 106 GLU A CA 1
ATOM 839 C C . GLU A 1 106 ? 6.895 13.694 -1.893 1.00 81.38 106 GLU A C 1
ATOM 841 O O . GLU A 1 106 ? 7.869 13.054 -1.488 1.00 81.38 106 GLU A O 1
ATOM 846 N N . THR A 1 107 ? 5.940 14.113 -1.053 1.00 83.31 107 THR A N 1
ATOM 847 C CA . THR A 1 107 ? 6.005 13.846 0.391 1.00 83.31 107 THR A CA 1
ATOM 848 C C . THR A 1 107 ? 5.850 12.357 0.680 1.00 83.31 107 THR A C 1
ATOM 850 O O . THR A 1 107 ? 6.537 11.808 1.542 1.00 83.31 107 THR A O 1
ATOM 853 N N . ARG A 1 108 ? 5.003 11.673 -0.095 1.00 84.12 108 ARG A N 1
ATOM 854 C CA . ARG A 1 108 ? 4.789 10.227 -0.005 1.00 84.12 108 ARG A CA 1
ATOM 855 C C . ARG A 1 108 ? 5.926 9.437 -0.628 1.00 84.12 108 ARG A C 1
ATOM 857 O O . ARG A 1 108 ? 6.223 8.365 -0.114 1.00 84.12 108 ARG A O 1
ATOM 864 N N . VAL A 1 109 ? 6.601 9.958 -1.656 1.00 84.25 109 VAL A N 1
ATOM 865 C CA . VAL A 1 109 ? 7.773 9.303 -2.275 1.00 84.25 109 VAL A CA 1
ATOM 866 C C . VAL A 1 109 ? 8.875 9.035 -1.247 1.00 84.25 109 VAL A C 1
ATOM 868 O O . VAL A 1 109 ? 9.446 7.945 -1.227 1.00 84.25 109 VAL A O 1
ATOM 871 N N . ALA A 1 110 ? 9.140 9.984 -0.342 1.00 83.38 110 ALA A N 1
ATOM 872 C CA . ALA A 1 110 ? 10.125 9.794 0.727 1.00 83.38 110 ALA A CA 1
ATOM 873 C C . ALA A 1 110 ? 9.768 8.611 1.649 1.00 83.38 110 ALA A C 1
ATOM 875 O O . ALA A 1 110 ? 10.641 7.852 2.073 1.00 83.38 110 ALA A O 1
ATOM 876 N N . HIS A 1 111 ? 8.476 8.415 1.923 1.00 85.69 111 HIS A N 1
ATOM 877 C CA . HIS A 1 111 ? 7.990 7.284 2.712 1.00 85.69 111 HIS A CA 1
ATOM 878 C C . HIS A 1 111 ? 7.914 5.985 1.905 1.00 85.69 111 HIS A C 1
ATOM 880 O O . HIS A 1 111 ? 8.146 4.910 2.461 1.00 85.69 111 HIS A O 1
ATOM 886 N N . ALA A 1 112 ? 7.640 6.075 0.605 1.00 85.50 112 ALA A N 1
ATOM 887 C CA . ALA A 1 112 ? 7.564 4.933 -0.290 1.00 85.50 112 ALA A CA 1
ATOM 888 C C . ALA A 1 112 ? 8.891 4.174 -0.332 1.00 85.50 112 ALA A C 1
ATOM 890 O O . ALA A 1 112 ? 8.876 2.956 -0.239 1.00 85.50 112 ALA A O 1
ATOM 891 N N . ALA A 1 113 ? 10.036 4.863 -0.321 1.00 83.69 113 ALA A N 1
ATOM 892 C CA . ALA A 1 113 ? 11.346 4.213 -0.220 1.00 83.69 113 ALA A CA 1
ATOM 893 C C . ALA A 1 113 ? 11.457 3.267 0.992 1.00 83.69 113 ALA A C 1
ATOM 895 O O . ALA A 1 113 ? 11.992 2.166 0.894 1.00 83.69 113 ALA A O 1
ATOM 896 N N . SER A 1 114 ? 10.892 3.655 2.140 1.00 85.25 114 SER A N 1
ATOM 897 C CA . SER A 1 114 ? 10.868 2.786 3.324 1.00 85.25 114 SER A CA 1
ATOM 898 C C . SER A 1 114 ? 9.933 1.590 3.145 1.00 85.25 114 SER A C 1
ATOM 900 O O . SER A 1 114 ? 10.242 0.514 3.636 1.00 85.25 114 SER A O 1
ATOM 902 N N . MET A 1 115 ? 8.818 1.760 2.432 1.00 87.19 115 MET A N 1
ATOM 903 C CA . MET A 1 115 ? 7.865 0.687 2.122 1.00 87.19 115 MET A CA 1
ATOM 904 C C . MET A 1 115 ? 8.440 -0.323 1.119 1.00 87.19 115 MET A C 1
ATOM 906 O O . MET A 1 115 ? 8.275 -1.526 1.291 1.00 87.19 115 MET A O 1
ATOM 910 N N . MET A 1 116 ? 9.173 0.162 0.116 1.00 83.50 116 MET A N 1
ATOM 911 C CA . MET A 1 116 ? 9.815 -0.642 -0.928 1.00 83.50 116 MET A CA 1
ATOM 912 C C . MET A 1 116 ? 10.929 -1.538 -0.372 1.00 83.50 116 MET A C 1
ATOM 914 O O . MET A 1 116 ? 11.144 -2.638 -0.872 1.00 83.50 116 MET A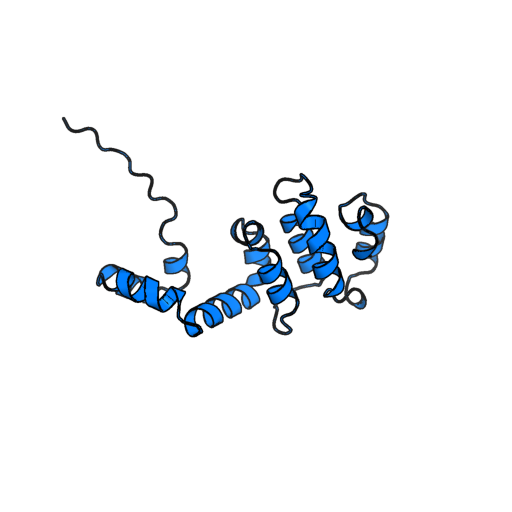 O 1
ATOM 918 N N . LYS A 1 117 ? 11.605 -1.120 0.705 1.00 83.81 117 LYS A N 1
ATOM 919 C CA . LYS A 1 117 ? 12.606 -1.947 1.405 1.00 83.81 117 LYS A CA 1
ATOM 920 C C . LYS A 1 117 ? 12.006 -3.156 2.128 1.00 83.81 117 LYS A C 1
ATOM 922 O O . LYS A 1 117 ? 12.718 -4.128 2.358 1.00 83.81 117 LYS A O 1
ATOM 927 N N . GLU A 1 118 ? 10.726 -3.100 2.493 1.00 84.38 118 GLU A N 1
ATOM 928 C CA . GLU A 1 118 ? 10.032 -4.216 3.153 1.00 84.38 118 GLU A CA 1
ATOM 929 C C . GLU A 1 118 ? 9.546 -5.269 2.143 1.00 84.38 118 GLU A C 1
ATOM 931 O O . GLU A 1 118 ? 9.213 -6.391 2.524 1.00 84.38 118 GLU A O 1
ATOM 936 N N . MET A 1 119 ? 9.516 -4.930 0.849 1.00 83.31 119 MET A N 1
ATOM 937 C CA . MET A 1 119 ? 9.086 -5.850 -0.197 1.00 83.31 119 MET A CA 1
ATOM 938 C C . MET A 1 119 ? 10.081 -6.989 -0.402 1.00 83.31 119 MET A C 1
ATOM 940 O O . MET A 1 119 ? 11.305 -6.812 -0.424 1.00 83.31 119 MET A O 1
ATOM 944 N N . ARG A 1 120 ? 9.548 -8.183 -0.665 1.00 84.12 120 ARG A N 1
ATOM 945 C CA . ARG A 1 120 ? 10.362 -9.354 -0.998 1.00 84.12 120 ARG A CA 1
ATOM 946 C C . ARG A 1 120 ? 10.678 -9.346 -2.483 1.00 84.12 120 ARG A C 1
ATOM 948 O O . ARG A 1 120 ? 10.173 -10.165 -3.245 1.00 84.12 120 ARG A O 1
ATOM 955 N N . TRP A 1 121 ? 11.583 -8.456 -2.888 1.00 83.12 121 TRP A N 1
ATOM 956 C CA . TRP A 1 121 ? 11.972 -8.275 -4.289 1.00 83.12 121 TRP A CA 1
ATOM 957 C C . TRP A 1 121 ? 12.312 -9.572 -5.005 1.00 83.12 121 TRP A C 1
ATOM 959 O O . TRP A 1 121 ? 11.936 -9.728 -6.156 1.00 83.12 121 TRP A O 1
ATOM 969 N N . TYR A 1 122 ? 12.942 -10.538 -4.329 1.00 81.38 122 TYR A N 1
ATOM 970 C CA . TYR A 1 122 ? 13.268 -11.842 -4.909 1.00 81.38 122 TYR A CA 1
ATOM 971 C C . TYR A 1 122 ? 12.043 -12.648 -5.388 1.00 81.38 122 TYR A C 1
ATOM 973 O O . TYR A 1 122 ? 12.212 -13.489 -6.268 1.00 81.38 122 TYR A O 1
ATOM 981 N N . GLN A 1 123 ? 10.844 -12.391 -4.850 1.00 83.88 123 GLN A N 1
ATOM 982 C CA . GLN A 1 123 ? 9.580 -13.021 -5.257 1.00 83.88 123 GLN A CA 1
ATOM 983 C C . GLN A 1 123 ? 8.865 -12.266 -6.384 1.00 83.88 123 GLN A C 1
ATOM 985 O O . GLN A 1 123 ? 8.013 -12.854 -7.042 1.00 83.88 123 GLN A O 1
ATOM 990 N N . VAL A 1 124 ? 9.226 -11.003 -6.640 1.00 85.81 124 VAL A N 1
ATOM 991 C CA . VAL A 1 124 ? 8.702 -10.222 -7.770 1.00 85.81 124 VAL A CA 1
ATOM 992 C C . VAL A 1 124 ? 9.163 -10.860 -9.076 1.00 85.81 124 VAL A C 1
ATOM 994 O O . VAL A 1 124 ? 10.360 -11.132 -9.248 1.00 85.81 124 VAL A O 1
ATOM 997 N N . ALA A 1 125 ? 8.234 -11.077 -10.001 1.00 85.25 125 ALA A N 1
ATOM 998 C CA . ALA A 1 125 ? 8.496 -11.723 -11.273 1.00 85.25 125 ALA A CA 1
ATOM 999 C C . ALA A 1 125 ? 9.485 -10.918 -12.137 1.00 85.25 125 ALA A C 1
ATOM 1001 O O . ALA A 1 125 ? 9.463 -9.689 -12.189 1.00 85.25 125 ALA A O 1
ATOM 1002 N N . ALA A 1 126 ? 10.380 -11.619 -12.840 1.00 84.69 126 ALA A N 1
ATOM 1003 C CA . ALA A 1 126 ? 11.457 -10.983 -13.607 1.00 84.69 126 ALA A CA 1
ATOM 1004 C C . ALA A 1 126 ? 10.937 -10.077 -14.738 1.00 84.69 126 ALA A C 1
ATOM 1006 O O . ALA A 1 126 ? 11.517 -9.032 -15.006 1.00 84.69 126 ALA A O 1
ATOM 1007 N N . ASN A 1 127 ? 9.823 -10.452 -15.372 1.00 86.25 127 ASN A N 1
ATOM 1008 C CA . ASN A 1 127 ? 9.149 -9.618 -16.368 1.00 86.25 127 ASN A CA 1
ATOM 1009 C C . ASN A 1 127 ? 8.643 -8.298 -15.773 1.00 86.25 127 ASN A C 1
ATOM 1011 O O . ASN A 1 127 ? 8.727 -7.279 -16.445 1.00 86.25 127 ASN A O 1
ATOM 1015 N N . PHE A 1 128 ? 8.159 -8.316 -14.528 1.00 83.06 128 PHE A N 1
ATOM 1016 C CA . PHE A 1 128 ? 7.722 -7.109 -13.837 1.00 83.06 128 PHE A CA 1
ATOM 1017 C C . PHE A 1 128 ? 8.910 -6.198 -13.521 1.00 83.06 128 PHE A C 1
ATOM 1019 O O . PHE A 1 128 ? 8.839 -5.007 -13.780 1.00 83.06 128 PHE A O 1
ATOM 1026 N N . ARG A 1 129 ? 10.041 -6.748 -13.055 1.00 80.94 129 ARG A N 1
ATOM 1027 C CA . ARG A 1 129 ? 11.254 -5.943 -12.803 1.00 80.94 129 ARG A CA 1
ATOM 1028 C C . ARG A 1 129 ? 11.787 -5.279 -14.070 1.00 80.94 129 ARG A C 1
ATOM 1030 O O . ARG A 1 129 ? 12.063 -4.091 -14.047 1.00 80.94 129 ARG A O 1
ATOM 1037 N N . ASN A 1 130 ? 11.846 -6.018 -15.178 1.00 82.00 130 ASN A N 1
ATOM 1038 C CA . ASN A 1 130 ? 12.265 -5.448 -16.460 1.00 82.00 130 ASN A CA 1
ATOM 1039 C C . ASN A 1 130 ? 11.316 -4.329 -16.921 1.00 82.00 130 ASN A C 1
ATOM 1041 O O . ASN A 1 130 ? 11.766 -3.339 -17.477 1.00 82.00 130 ASN A O 1
ATOM 1045 N N . GLN A 1 131 ? 10.009 -4.470 -16.669 1.00 82.88 131 GLN A N 1
ATOM 1046 C CA . GLN A 1 131 ? 9.041 -3.418 -16.978 1.00 82.88 131 GLN A CA 1
ATOM 1047 C C . GLN A 1 131 ? 9.279 -2.156 -16.134 1.00 82.88 131 GLN A C 1
ATOM 1049 O O . GLN A 1 131 ? 9.184 -1.056 -16.664 1.00 82.88 131 GLN A O 1
ATOM 1054 N N . LEU A 1 132 ? 9.614 -2.304 -14.847 1.00 80.25 132 LEU A N 1
ATOM 1055 C CA . LEU A 1 132 ? 9.943 -1.166 -13.981 1.00 80.25 132 LEU A CA 1
ATOM 1056 C C . LEU A 1 132 ? 11.211 -0.426 -14.422 1.00 80.25 132 LEU A C 1
ATOM 1058 O O . LEU A 1 132 ? 11.277 0.787 -14.243 1.00 80.25 132 LEU A O 1
ATOM 1062 N N . ASP A 1 133 ? 12.186 -1.141 -14.990 1.00 73.69 133 ASP A N 1
ATOM 1063 C CA . ASP A 1 133 ? 13.406 -0.546 -15.552 1.00 73.69 133 ASP A CA 1
ATOM 1064 C C . ASP A 1 133 ? 13.123 0.240 -16.848 1.00 73.69 133 ASP A C 1
ATOM 1066 O 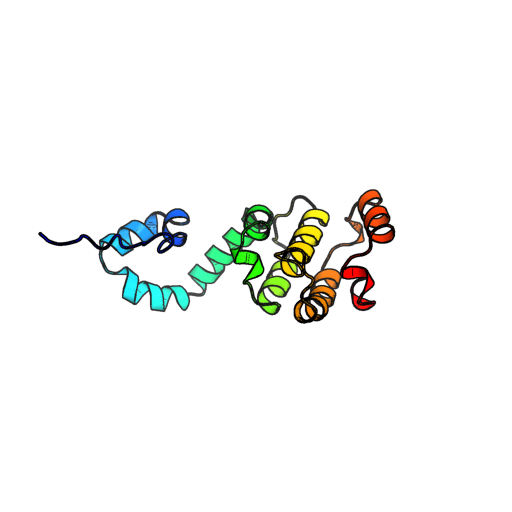O . ASP A 1 133 ? 13.798 1.231 -17.131 1.00 73.69 133 ASP A O 1
ATOM 1070 N N . ASP A 1 134 ? 12.132 -0.192 -17.635 1.00 75.81 134 ASP A N 1
ATOM 1071 C CA . ASP A 1 134 ? 11.738 0.451 -18.895 1.00 75.81 134 ASP A CA 1
ATOM 1072 C C . ASP A 1 134 ? 10.775 1.645 -18.691 1.00 75.81 134 ASP A C 1
ATOM 1074 O O . ASP A 1 134 ? 10.656 2.502 -19.573 1.00 75.81 134 ASP A O 1
ATOM 1078 N N . GLU A 1 135 ? 10.074 1.715 -17.552 1.00 78.19 135 GLU A N 1
ATOM 1079 C CA . GLU A 1 135 ? 9.081 2.750 -17.235 1.00 78.19 135 GLU A CA 1
ATOM 1080 C C . GLU A 1 135 ? 9.632 3.843 -16.300 1.00 78.19 135 GLU A C 1
ATOM 1082 O O . GLU A 1 135 ? 10.204 3.574 -15.242 1.00 78.19 135 GLU A O 1
ATOM 1087 N N . ASP A 1 136 ? 9.382 5.110 -16.648 1.00 71.12 136 ASP A N 1
ATOM 1088 C CA . ASP A 1 136 ? 9.627 6.241 -15.749 1.00 71.12 136 ASP A CA 1
ATOM 1089 C C . ASP A 1 136 ? 8.517 6.326 -14.690 1.00 71.12 136 ASP A C 1
ATOM 1091 O O . ASP A 1 136 ? 7.382 6.711 -14.983 1.00 71.12 136 ASP A O 1
ATOM 1095 N N . GLY A 1 137 ? 8.859 5.997 -13.442 1.00 76.56 137 GLY A N 1
ATOM 1096 C CA . GLY A 1 137 ? 7.950 6.063 -12.297 1.00 76.56 137 GLY A CA 1
ATOM 1097 C C . GLY A 1 137 ? 8.585 6.663 -11.043 1.00 76.56 137 GLY A C 1
ATOM 1098 O O . GLY A 1 137 ? 9.758 7.038 -11.019 1.00 76.56 137 GLY A O 1
ATOM 1099 N N . PHE A 1 138 ? 7.809 6.742 -9.956 1.00 77.50 138 PHE A N 1
ATOM 1100 C CA . PHE A 1 138 ? 8.271 7.344 -8.693 1.00 77.50 138 PHE A CA 1
ATOM 1101 C C . PHE A 1 138 ? 9.474 6.605 -8.070 1.00 77.50 138 PHE A C 1
ATOM 1103 O O . PHE A 1 138 ? 10.199 7.176 -7.253 1.00 77.50 138 PHE A O 1
ATOM 1110 N N . TRP A 1 139 ? 9.684 5.341 -8.450 1.00 75.56 139 TRP A N 1
ATOM 1111 C CA . TRP A 1 139 ? 10.796 4.491 -8.019 1.00 75.56 139 TRP A CA 1
ATOM 1112 C C . TRP A 1 139 ? 12.152 4.916 -8.601 1.00 75.56 139 TRP A C 1
ATOM 1114 O O . TRP A 1 139 ? 13.168 4.674 -7.959 1.00 75.56 139 TRP A O 1
ATOM 1124 N N . ASN A 1 140 ? 12.183 5.623 -9.736 1.00 69.44 140 ASN A N 1
ATOM 1125 C CA . ASN A 1 140 ? 13.426 6.139 -10.331 1.00 69.44 140 ASN A CA 1
ATOM 1126 C C . ASN A 1 140 ? 13.858 7.481 -9.717 1.00 69.44 140 ASN A C 1
ATOM 1128 O O . ASN A 1 140 ? 15.017 7.883 -9.819 1.00 69.44 140 ASN A O 1
ATOM 1132 N N . THR A 1 141 ? 12.934 8.181 -9.053 1.00 65.12 141 THR A N 1
ATOM 1133 C CA . THR A 1 141 ? 13.173 9.511 -8.471 1.00 65.12 141 THR A CA 1
ATOM 1134 C C . THR A 1 141 ? 13.972 9.449 -7.169 1.00 65.12 141 THR A C 1
ATOM 1136 O O . THR A 1 141 ? 14.637 10.418 -6.801 1.00 65.12 141 THR A O 1
ATOM 1139 N N . ASN A 1 142 ? 13.925 8.321 -6.457 1.00 63.16 142 ASN A N 1
ATOM 1140 C CA . ASN A 1 142 ? 14.646 8.126 -5.206 1.00 63.16 142 ASN A CA 1
ATOM 1141 C C . ASN A 1 142 ? 15.473 6.840 -5.268 1.00 63.16 142 ASN A C 1
ATOM 1143 O O . ASN A 1 142 ? 14.924 5.747 -5.339 1.00 63.16 142 ASN A O 1
ATOM 1147 N N . VAL A 1 143 ? 16.796 6.983 -5.168 1.00 58.88 143 VAL A N 1
ATOM 1148 C CA . VAL A 1 143 ? 17.754 5.864 -5.172 1.00 58.88 143 VAL A CA 1
ATOM 1149 C C . VAL A 1 143 ? 17.530 4.856 -4.045 1.00 58.88 143 VAL A C 1
ATOM 1151 O O . VAL A 1 143 ? 18.054 3.757 -4.118 1.00 58.88 143 VAL A O 1
ATOM 1154 N N . GLU A 1 144 ? 16.780 5.212 -2.999 1.00 62.72 144 GLU A N 1
ATOM 1155 C CA . GLU A 1 144 ? 16.420 4.291 -1.920 1.00 62.72 144 GLU A CA 1
ATOM 1156 C C . GLU A 1 144 ? 15.209 3.392 -2.235 1.00 62.72 144 GLU A C 1
ATOM 1158 O O . GLU A 1 144 ? 14.864 2.547 -1.406 1.00 62.72 144 GLU A O 1
ATOM 1163 N N . CYS A 1 145 ? 14.541 3.593 -3.377 1.00 57.47 145 CYS A N 1
ATOM 1164 C CA . CYS A 1 145 ? 13.420 2.766 -3.836 1.00 57.47 145 CYS A CA 1
ATOM 1165 C C . CYS A 1 145 ? 13.855 1.506 -4.612 1.00 57.47 145 CYS A C 1
ATOM 1167 O O . CYS A 1 145 ? 13.008 0.638 -4.827 1.00 57.47 145 CYS A O 1
ATOM 1169 N N . LEU A 1 146 ? 15.132 1.413 -5.010 1.00 55.41 146 LEU A N 1
ATOM 1170 C CA . LEU A 1 146 ? 15.769 0.293 -5.723 1.00 55.41 146 LEU A CA 1
ATOM 1171 C C . LEU A 1 146 ? 16.872 -0.337 -4.857 1.00 55.41 146 LEU A C 1
ATOM 1173 O O . LEU A 1 146 ? 17.064 -1.570 -4.958 1.00 55.41 146 LEU A O 1
#